Protein AF-A0ABD1UXC6-F1 (afdb_monomer_lite)

InterPro domains:
  IPR003105 SRA-YDG [PF02182] (114-171)
  IPR003105 SRA-YDG [PS51015] (110-172)
  IPR015947 PUA-like superfamily [SSF88697] (85-172)
  IPR036987 SRA-YDG superfamily [G3DSA:2.30.280.10] (83-172)
  IPR045134 UHRF1/2-like [PTHR14140] (72-171)

Foldseek 3Di:
DDDDDDDDDDDDDDDDDDDDDDDDDDDDDDDDDPVVVVVVVVVVVVVVCCVPPDPCVVVPPVVVPPPPPDPVSVVVVVVQVVLLVDLDDAQQFQDDLADADFFALVRHPPPSGGDDPPDDDPHLNVVCSSSQHVDSPAQFRDDPVRGTRGGHDDPPDPPWADPPVDIDDDHD

Radius of gyration: 33.13 Å; chains: 1; bounding box: 61×82×102 Å

pLDDT: mean 71.96, std 22.09, range [26.12, 96.88]

Organism: NCBI:txid205694

Sequence (172 aa):
MGNSSPAILPISNLQHTTDATTTTTQQSAIANSTVRSLFFQISGTIRSGLSNSRPWLELVDRSAFSKPESISDATHQIRQKLRANACSGKIFVTVPLDHFGPITAEHDPERNLGVLAGETWEDMMEYRQWGAHFTHVAGIAGQSEYGAQSVALSGGYEDNEDHGKWFRYTGR

Structure (mmCIF, N/CA/C/O backbone):
data_AF-A0ABD1UXC6-F1
#
_entry.id   AF-A0ABD1UXC6-F1
#
loop_
_atom_site.group_PDB
_atom_site.id
_atom_site.type_symbol
_atom_site.label_atom_id
_atom_site.label_alt_id
_atom_site.label_comp_id
_atom_site.label_asym_id
_atom_site.label_entity_id
_atom_site.label_seq_id
_atom_site.pdbx_PDB_ins_code
_atom_site.Cartn_x
_atom_site.Cartn_y
_atom_site.Cartn_z
_atom_site.occupancy
_atom_site.B_iso_or_equiv
_atom_site.auth_seq_id
_atom_site.auth_comp_id
_atom_site.auth_asym_id
_atom_site.auth_atom_id
_atom_site.pdbx_PDB_model_num
ATOM 1 N N . MET A 1 1 ? 31.140 42.740 70.695 1.00 40.97 1 MET A N 1
ATOM 2 C CA . MET A 1 1 ? 29.721 43.140 70.812 1.00 40.97 1 MET A CA 1
ATOM 3 C C . MET A 1 1 ? 29.657 44.596 70.376 1.00 40.97 1 MET A C 1
ATOM 5 O O . MET A 1 1 ? 30.352 45.377 70.995 1.00 40.97 1 MET A O 1
ATOM 9 N N . GLY A 1 2 ? 28.998 45.067 69.327 1.00 43.56 2 GLY A N 1
ATOM 10 C CA . GLY A 1 2 ? 28.201 44.525 68.231 1.00 43.56 2 GLY A CA 1
ATOM 11 C C . GLY A 1 2 ? 28.050 45.675 67.209 1.00 43.56 2 GLY A C 1
ATOM 12 O O . GLY A 1 2 ? 28.198 46.840 67.570 1.00 43.56 2 GLY A O 1
ATOM 13 N N . ASN A 1 3 ? 27.848 45.322 65.942 1.00 37.53 3 ASN A N 1
ATOM 14 C CA . ASN A 1 3 ? 27.878 46.155 64.733 1.00 37.53 3 ASN A CA 1
ATOM 15 C C . ASN A 1 3 ? 26.994 47.420 64.710 1.00 37.53 3 ASN A C 1
ATOM 17 O O . ASN A 1 3 ? 25.865 47.403 65.186 1.00 37.53 3 ASN A O 1
ATOM 21 N N . SER A 1 4 ? 27.413 48.413 63.915 1.00 41.59 4 SER A N 1
ATOM 22 C CA . SER A 1 4 ? 26.565 48.967 62.841 1.00 41.59 4 SER A CA 1
ATOM 23 C C . SER A 1 4 ? 27.436 49.567 61.723 1.00 41.59 4 SER A C 1
ATOM 25 O O . SER A 1 4 ? 28.388 50.298 61.978 1.00 41.59 4 SER A O 1
ATOM 27 N N . SER A 1 5 ? 27.160 49.218 60.467 1.00 57.12 5 SER A N 1
ATOM 28 C CA . SER A 1 5 ? 27.717 49.885 59.280 1.00 57.12 5 SER A CA 1
ATOM 29 C C . SER A 1 5 ? 26.600 50.044 58.240 1.00 57.12 5 SER A C 1
ATOM 31 O O . SER A 1 5 ? 25.772 49.136 58.131 1.00 57.12 5 SER A O 1
ATOM 33 N N . PRO A 1 6 ? 26.518 51.192 57.539 1.00 54.25 6 PRO A N 1
ATOM 34 C CA . PRO A 1 6 ? 25.371 51.553 56.706 1.00 54.25 6 PRO A CA 1
ATOM 35 C C . PRO A 1 6 ? 25.424 50.963 55.285 1.00 54.25 6 PRO A C 1
ATOM 37 O O . PRO A 1 6 ? 26.455 50.478 54.823 1.00 54.25 6 PRO A O 1
ATOM 40 N N . ALA A 1 7 ? 24.275 51.018 54.606 1.00 45.94 7 ALA A N 1
ATOM 41 C CA . ALA A 1 7 ? 24.021 50.459 53.280 1.00 45.94 7 ALA A CA 1
ATOM 42 C C . ALA A 1 7 ? 24.812 51.153 52.152 1.00 45.94 7 ALA A C 1
ATOM 44 O O . ALA A 1 7 ? 24.902 52.379 52.104 1.00 45.94 7 ALA A O 1
ATOM 45 N N . ILE A 1 8 ? 25.327 50.351 51.213 1.00 50.75 8 ILE A N 1
ATOM 46 C CA . ILE A 1 8 ? 26.047 50.778 50.005 1.00 50.75 8 ILE A CA 1
ATOM 47 C C . ILE A 1 8 ? 25.149 50.526 48.787 1.00 50.75 8 ILE A C 1
ATOM 49 O O . ILE A 1 8 ? 24.659 49.414 48.596 1.00 50.75 8 ILE A O 1
ATOM 53 N N . LEU A 1 9 ? 24.949 51.556 47.963 1.00 44.19 9 LEU A N 1
ATOM 54 C CA . LEU A 1 9 ? 24.319 51.454 46.643 1.00 44.19 9 LEU A CA 1
ATOM 55 C C . LEU A 1 9 ? 25.385 51.141 45.573 1.00 44.19 9 LEU A C 1
ATOM 57 O O . LEU A 1 9 ? 26.498 51.664 45.671 1.00 44.19 9 LEU A O 1
ATOM 61 N N . PRO A 1 10 ? 25.077 50.332 44.543 1.00 51.03 10 PRO A N 1
ATOM 62 C CA . PRO A 1 10 ? 26.033 50.014 43.488 1.00 51.03 10 PRO A CA 1
ATOM 63 C C . PRO A 1 10 ? 26.255 51.204 42.542 1.00 51.03 10 PRO A C 1
ATOM 65 O O . PRO A 1 10 ? 25.321 51.775 41.981 1.00 51.03 10 PRO A O 1
ATOM 68 N N . ILE A 1 11 ? 27.531 51.550 42.368 1.00 38.91 11 ILE A N 1
ATOM 69 C CA . ILE A 1 11 ? 28.054 52.569 41.456 1.00 38.91 11 ILE A CA 1
ATOM 70 C C . ILE A 1 11 ? 28.151 51.959 40.051 1.00 38.91 11 ILE A C 1
ATOM 72 O O . ILE A 1 11 ? 28.802 50.933 39.866 1.00 38.91 11 ILE A O 1
ATOM 76 N N . SER A 1 12 ? 27.533 52.605 39.060 1.00 41.25 12 SER A N 1
ATOM 77 C CA . SER A 1 12 ? 27.810 52.360 37.642 1.00 41.25 12 SER A CA 1
ATOM 78 C C . SER A 1 12 ? 29.001 53.215 37.231 1.00 41.25 12 SER A C 1
ATOM 80 O O . SER A 1 12 ? 28.947 54.435 37.370 1.00 41.25 12 SER A O 1
ATOM 82 N N . ASN A 1 13 ? 30.072 52.589 36.749 1.00 43.75 13 ASN A N 1
ATOM 83 C CA . ASN A 1 13 ? 31.084 53.279 35.963 1.00 43.75 13 ASN A CA 1
ATOM 84 C C . ASN A 1 13 ? 31.882 52.269 35.144 1.00 43.75 13 ASN A C 1
ATOM 86 O O . ASN A 1 13 ? 32.456 51.346 35.712 1.00 43.75 13 ASN A O 1
ATOM 90 N N . LEU A 1 14 ? 31.988 52.504 33.838 1.00 39.75 14 LEU A N 1
ATOM 91 C CA . LEU A 1 14 ? 33.222 52.249 33.101 1.00 39.75 14 LEU A CA 1
ATOM 92 C C . LEU A 1 14 ? 33.319 53.222 31.923 1.00 39.75 14 LEU A C 1
ATOM 94 O O . LEU A 1 14 ? 32.368 53.440 31.175 1.00 39.75 14 LEU A O 1
ATOM 98 N N . GLN A 1 15 ? 34.484 53.862 31.864 1.00 33.12 15 GLN A N 1
ATOM 99 C CA . GLN A 1 15 ? 34.844 55.023 31.064 1.00 33.12 15 GLN A CA 1
ATOM 100 C C . GLN A 1 15 ? 35.519 54.632 29.732 1.00 33.12 15 GLN A C 1
ATOM 102 O O . GLN A 1 15 ? 36.253 53.655 29.657 1.00 33.12 15 GLN A O 1
ATOM 107 N N . HIS A 1 16 ? 35.229 55.460 28.725 1.00 34.78 16 HIS A N 1
ATOM 108 C CA . HIS A 1 16 ? 36.003 55.989 27.581 1.00 34.78 16 HIS A CA 1
ATOM 109 C C . HIS A 1 16 ? 37.515 55.683 27.408 1.00 34.78 16 HIS A C 1
ATOM 111 O O . HIS A 1 16 ? 38.240 55.816 28.387 1.00 34.78 16 HIS A O 1
ATOM 117 N N . THR A 1 17 ? 37.972 55.508 26.143 1.00 29.44 17 THR A N 1
ATOM 118 C CA . THR A 1 17 ? 38.990 56.336 25.399 1.00 29.44 17 THR A CA 1
ATOM 119 C C . THR A 1 17 ? 39.278 55.791 23.963 1.00 29.44 17 THR A C 1
ATOM 121 O O . THR A 1 17 ? 39.523 54.600 23.821 1.00 29.44 17 THR A O 1
ATOM 124 N N . THR A 1 18 ? 38.922 56.515 22.873 1.00 31.84 18 THR A N 1
ATOM 125 C CA . THR A 1 18 ? 39.701 57.389 21.913 1.00 31.84 18 THR A CA 1
ATOM 126 C C . THR A 1 18 ? 40.515 56.627 20.828 1.00 31.84 18 THR A C 1
ATOM 128 O O . THR A 1 18 ? 41.204 55.678 21.163 1.00 31.84 18 THR A O 1
ATOM 131 N N . ASP A 1 19 ? 40.406 56.872 19.503 1.00 26.22 19 ASP A N 1
ATOM 132 C CA . ASP A 1 19 ? 40.807 58.088 18.752 1.00 26.22 19 ASP A CA 1
ATOM 133 C C . ASP A 1 19 ? 40.124 58.312 17.359 1.00 26.22 19 ASP A C 1
ATOM 135 O O . ASP A 1 19 ? 39.496 57.422 16.792 1.00 26.22 19 ASP A O 1
ATOM 139 N N . ALA A 1 20 ? 40.271 59.557 16.866 1.00 33.47 20 ALA A N 1
ATOM 140 C CA . ALA A 1 20 ? 39.626 60.356 15.790 1.00 33.47 20 ALA A CA 1
ATOM 141 C C . ALA A 1 20 ? 39.709 59.835 14.317 1.00 33.47 20 ALA A C 1
ATOM 143 O O . ALA A 1 20 ? 40.557 59.005 14.021 1.00 33.47 20 ALA A O 1
ATOM 144 N N . THR A 1 21 ? 38.853 60.234 13.342 1.00 28.22 21 THR A N 1
ATOM 145 C CA . THR A 1 21 ? 38.787 61.558 12.648 1.00 28.22 21 THR A CA 1
ATOM 146 C C . THR A 1 21 ? 37.426 61.842 11.939 1.00 28.22 21 THR A C 1
ATOM 148 O O . THR A 1 21 ? 36.843 60.972 11.300 1.00 28.22 21 THR A O 1
ATOM 151 N N . THR A 1 22 ? 36.980 63.104 12.068 1.00 29.36 22 THR A N 1
ATOM 152 C CA . THR A 1 22 ? 35.976 63.983 11.389 1.00 29.36 22 THR A CA 1
ATOM 153 C C . THR A 1 22 ? 35.629 63.704 9.895 1.00 29.36 22 THR A C 1
ATOM 155 O O . THR A 1 22 ? 36.468 63.185 9.178 1.00 29.36 22 THR A O 1
ATOM 158 N N . THR A 1 23 ? 34.475 64.041 9.266 1.00 27.05 23 THR A N 1
ATOM 159 C CA . THR A 1 23 ? 33.498 65.161 9.399 1.00 27.05 23 THR A CA 1
ATOM 160 C C . THR A 1 23 ? 32.231 64.931 8.508 1.00 27.05 23 THR A C 1
ATOM 162 O O . THR A 1 23 ? 32.365 64.388 7.418 1.00 27.05 23 THR A O 1
ATOM 165 N N . THR A 1 24 ? 31.055 65.424 8.957 1.00 26.12 24 THR A N 1
ATOM 166 C CA . THR A 1 24 ? 29.891 66.044 8.229 1.00 26.12 24 THR A CA 1
ATOM 167 C C . THR A 1 24 ? 29.252 65.330 7.005 1.00 26.12 24 THR A C 1
ATOM 169 O O . THR A 1 24 ? 29.875 65.187 5.965 1.00 26.12 24 THR A O 1
ATOM 172 N N . THR A 1 25 ? 27.954 64.978 6.969 1.00 28.19 25 THR A N 1
ATOM 173 C CA . THR A 1 25 ? 26.816 65.914 6.787 1.00 28.19 25 THR A CA 1
ATOM 174 C C . THR A 1 25 ? 25.434 65.235 6.920 1.00 28.19 25 THR A C 1
ATOM 176 O O . THR A 1 25 ? 25.197 64.136 6.436 1.00 28.19 25 THR A O 1
ATOM 179 N N . GLN A 1 26 ? 24.540 65.963 7.594 1.00 29.89 26 GLN A N 1
ATOM 180 C CA . GLN A 1 26 ? 23.070 66.027 7.539 1.00 29.89 26 GLN A CA 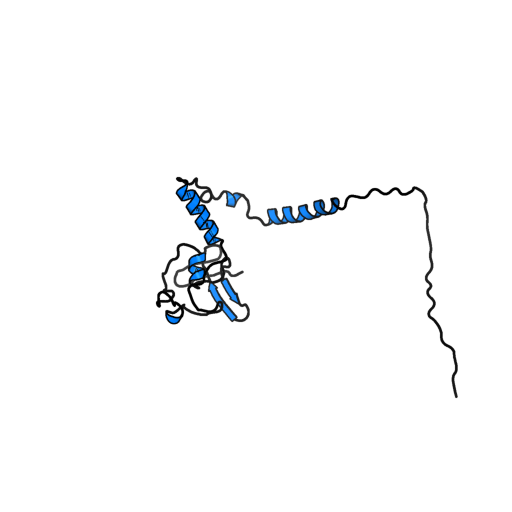1
ATOM 181 C C . GLN A 1 26 ? 22.270 65.060 6.634 1.00 29.89 26 GLN A C 1
ATOM 183 O O . GLN A 1 26 ? 22.209 65.187 5.417 1.00 29.89 26 GLN A O 1
ATOM 188 N N . GLN A 1 27 ? 21.520 64.189 7.310 1.00 37.22 27 GLN A N 1
ATOM 189 C CA . GLN A 1 27 ? 20.063 64.005 7.233 1.00 37.22 27 GLN A CA 1
ATOM 190 C C . GLN A 1 27 ? 19.292 64.607 6.037 1.00 37.22 27 GLN A C 1
ATOM 192 O O . GLN A 1 27 ? 19.102 65.816 5.944 1.00 37.22 27 GLN A O 1
ATOM 197 N N . SER A 1 28 ? 18.648 63.741 5.249 1.00 30.33 28 SER A N 1
ATOM 198 C CA . SER A 1 28 ? 17.257 63.949 4.818 1.00 30.33 28 SER A CA 1
ATOM 199 C C . SER A 1 28 ? 16.597 62.612 4.467 1.00 30.33 28 SER A C 1
ATOM 201 O O . SER A 1 28 ? 17.173 61.741 3.821 1.00 30.33 28 SER A O 1
ATOM 203 N N . ALA A 1 29 ? 15.397 62.422 5.004 1.00 49.38 29 ALA A N 1
ATOM 204 C CA . ALA A 1 29 ? 14.610 61.210 4.890 1.00 49.38 29 ALA A CA 1
ATOM 205 C C . ALA A 1 29 ? 14.067 61.029 3.469 1.00 49.38 29 ALA A C 1
ATOM 207 O O . ALA A 1 29 ? 13.400 61.923 2.961 1.00 49.38 29 ALA A O 1
ATOM 208 N N . ILE A 1 30 ? 14.240 59.836 2.897 1.00 39.62 30 ILE A N 1
ATOM 209 C CA . ILE A 1 30 ? 13.272 59.258 1.962 1.00 39.62 30 ILE A CA 1
ATOM 210 C C . ILE A 1 30 ? 13.161 57.775 2.315 1.00 39.62 30 ILE A C 1
ATOM 212 O O . ILE A 1 30 ? 14.146 57.038 2.325 1.00 39.62 30 ILE A O 1
ATOM 216 N N . ALA A 1 31 ? 11.950 57.359 2.673 1.00 51.97 31 ALA A N 1
ATOM 217 C CA . ALA A 1 31 ? 11.594 55.962 2.830 1.00 51.97 31 ALA A CA 1
ATOM 218 C C . ALA A 1 31 ? 11.903 55.164 1.548 1.00 51.97 31 ALA A C 1
ATOM 220 O O . ALA A 1 31 ? 11.928 55.716 0.452 1.00 51.97 31 ALA A O 1
ATOM 221 N N . ASN A 1 32 ? 12.011 53.843 1.712 1.00 53.00 32 ASN A N 1
ATOM 222 C CA . ASN A 1 32 ? 11.996 52.791 0.684 1.00 53.00 32 ASN A CA 1
ATOM 223 C C . ASN A 1 32 ? 13.370 52.228 0.285 1.00 53.00 32 ASN A C 1
ATOM 225 O O . ASN A 1 32 ? 13.998 52.667 -0.671 1.00 53.00 32 ASN A O 1
ATOM 229 N N . SER A 1 33 ? 13.745 51.099 0.897 1.00 48.91 33 SER A N 1
ATOM 230 C CA . SER A 1 33 ? 13.912 49.870 0.099 1.00 48.91 33 SER A CA 1
ATOM 231 C C . SER A 1 33 ? 13.915 48.590 0.951 1.00 48.91 33 SER A C 1
ATOM 233 O O . SER A 1 33 ? 14.813 47.759 0.867 1.00 48.91 33 SER A O 1
ATOM 235 N N . THR A 1 34 ? 12.816 48.337 1.669 1.00 50.38 34 THR A N 1
ATOM 236 C CA . THR A 1 34 ? 12.468 46.992 2.188 1.00 50.38 34 THR A CA 1
ATOM 237 C C . THR A 1 34 ? 12.332 45.942 1.065 1.00 50.38 34 THR A C 1
ATOM 239 O O . THR A 1 34 ? 12.241 44.749 1.315 1.00 50.38 34 THR A O 1
ATOM 242 N N . VAL A 1 35 ? 12.375 46.363 -0.202 1.00 50.56 35 VAL A N 1
ATOM 243 C CA . VAL A 1 35 ? 12.320 45.490 -1.383 1.00 50.56 35 VAL A CA 1
ATOM 244 C C . VAL A 1 35 ? 13.681 44.841 -1.707 1.00 50.56 35 VAL A C 1
ATOM 246 O O . VAL A 1 35 ? 13.728 43.846 -2.425 1.00 50.56 35 VAL A O 1
ATOM 249 N N . ARG A 1 36 ? 14.811 45.334 -1.170 1.00 50.88 36 ARG A N 1
ATOM 250 C CA . ARG A 1 36 ? 16.139 44.777 -1.505 1.00 50.88 36 ARG A CA 1
ATOM 251 C C . ARG A 1 36 ? 16.536 43.516 -0.726 1.00 50.88 36 ARG A C 1
ATOM 253 O O . ARG A 1 36 ? 17.425 42.815 -1.201 1.00 50.88 36 ARG A O 1
ATOM 260 N N . SER A 1 37 ? 15.880 43.161 0.385 1.00 51.03 37 SER A N 1
ATOM 261 C CA . SER A 1 37 ? 16.185 41.888 1.071 1.00 51.03 37 SER A CA 1
ATOM 262 C C . SER A 1 37 ? 15.493 40.672 0.439 1.00 51.03 37 SER A C 1
ATOM 264 O O . SER A 1 37 ? 15.967 39.551 0.597 1.00 51.03 37 SER A O 1
ATOM 266 N N . LEU A 1 38 ? 14.436 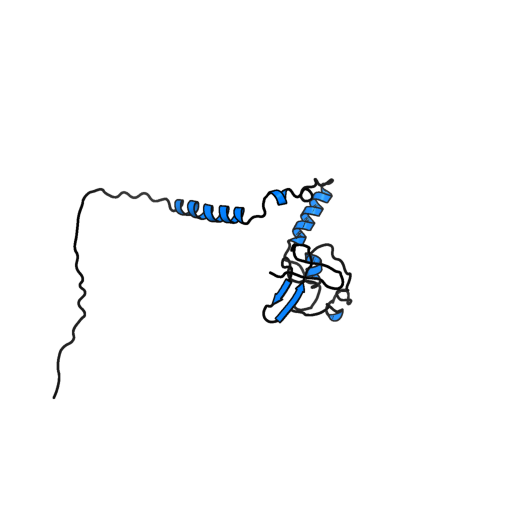40.878 -0.357 1.00 54.12 38 LEU A N 1
ATOM 267 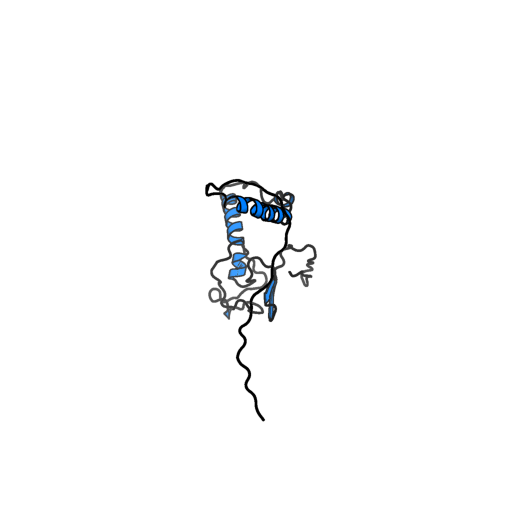C CA . LEU A 1 38 ? 13.718 39.792 -1.030 1.00 54.12 38 LEU A CA 1
ATOM 268 C C . LEU A 1 38 ? 14.543 39.166 -2.174 1.00 54.12 38 LEU A C 1
ATOM 270 O O . LEU A 1 38 ? 14.515 37.954 -2.374 1.00 54.12 38 LEU A O 1
ATOM 274 N N . PHE A 1 39 ? 15.344 39.960 -2.893 1.00 51.97 39 PHE A N 1
ATOM 275 C CA . PHE A 1 39 ? 16.088 39.479 -4.068 1.00 51.97 39 PHE A CA 1
ATOM 276 C C . PHE A 1 39 ? 17.315 38.614 -3.741 1.00 51.97 39 PHE A C 1
ATOM 278 O O . PHE A 1 39 ? 17.690 37.759 -4.546 1.00 51.97 39 PHE A O 1
ATOM 285 N N . PHE A 1 40 ? 17.917 38.769 -2.559 1.00 48.34 40 PHE A N 1
ATOM 286 C CA . PHE A 1 40 ? 19.067 37.943 -2.172 1.00 48.34 40 PHE A CA 1
ATOM 287 C C . PHE A 1 40 ? 18.672 36.598 -1.555 1.00 48.34 40 PHE A C 1
ATOM 289 O O . PHE A 1 40 ? 19.459 35.656 -1.611 1.00 48.34 40 PHE A O 1
ATOM 296 N N . GLN A 1 41 ? 17.439 36.457 -1.061 1.00 52.44 41 GLN A N 1
ATOM 297 C CA . GLN A 1 41 ? 16.972 35.208 -0.451 1.00 52.44 41 GLN A CA 1
ATOM 298 C C . GLN A 1 41 ? 16.321 34.247 -1.459 1.00 52.44 41 GLN A C 1
ATOM 300 O O . GLN A 1 41 ? 16.349 33.035 -1.270 1.00 52.44 41 GLN A O 1
ATOM 305 N N . ILE A 1 42 ? 15.817 34.761 -2.585 1.00 54.03 42 ILE A N 1
ATOM 306 C CA . ILE A 1 42 ? 15.232 33.938 -3.657 1.00 54.03 42 ILE A CA 1
ATOM 307 C C . ILE A 1 42 ? 16.313 33.158 -4.437 1.00 54.03 42 ILE A C 1
ATOM 309 O O . ILE A 1 42 ? 16.076 32.035 -4.885 1.00 54.03 42 ILE A O 1
ATOM 313 N N . SER A 1 43 ? 17.529 33.702 -4.553 1.00 53.88 43 SER A N 1
ATOM 314 C CA . SER A 1 43 ? 18.605 33.089 -5.351 1.00 53.88 43 SER A CA 1
ATOM 315 C C . SER A 1 43 ? 19.122 31.762 -4.774 1.00 53.88 43 SER A C 1
ATOM 317 O O . SER A 1 43 ? 19.497 30.866 -5.533 1.00 53.88 43 SER A O 1
ATOM 319 N N . GLY A 1 44 ? 19.115 31.609 -3.444 1.00 53.59 44 GLY A N 1
ATOM 320 C CA . GLY A 1 44 ? 19.536 30.371 -2.779 1.00 53.59 44 GLY A CA 1
ATOM 321 C C . GLY A 1 44 ? 18.538 29.228 -2.977 1.00 53.59 44 GLY A C 1
ATOM 322 O O . GLY A 1 44 ? 18.931 28.104 -3.291 1.00 53.59 44 GLY A O 1
ATOM 323 N N . THR A 1 45 ? 17.242 29.530 -2.884 1.00 56.69 45 THR A N 1
ATOM 324 C CA . THR A 1 45 ? 16.161 28.543 -3.026 1.00 56.69 45 THR A CA 1
ATOM 325 C C . THR A 1 45 ? 16.024 28.047 -4.463 1.00 56.69 45 THR A C 1
ATOM 327 O O . THR A 1 45 ? 15.864 26.849 -4.679 1.00 56.69 45 THR A O 1
ATOM 330 N N . ILE A 1 46 ? 16.170 28.931 -5.459 1.00 54.62 46 ILE A N 1
ATOM 331 C CA . ILE A 1 46 ? 16.113 28.535 -6.876 1.00 54.62 46 ILE A CA 1
ATOM 332 C C . ILE A 1 46 ? 17.309 27.645 -7.244 1.00 54.62 46 ILE A C 1
ATOM 334 O O . ILE A 1 46 ? 17.139 26.631 -7.918 1.00 54.62 46 ILE A O 1
ATOM 338 N N . ARG A 1 47 ? 18.518 27.976 -6.769 1.00 56.34 47 ARG A N 1
ATOM 339 C CA . ARG A 1 47 ? 19.728 27.195 -7.070 1.00 56.34 47 ARG A CA 1
ATOM 340 C C . ARG A 1 47 ? 19.729 25.827 -6.384 1.00 56.34 47 ARG A C 1
ATOM 342 O O . ARG A 1 47 ? 20.113 24.851 -7.017 1.00 56.34 47 ARG A O 1
ATOM 349 N N . SER A 1 48 ? 19.261 25.745 -5.137 1.00 57.72 48 SER A N 1
ATOM 350 C CA . SER A 1 48 ? 19.104 24.472 -4.417 1.00 57.72 48 SER A CA 1
ATOM 351 C C . SER A 1 48 ? 17.978 23.615 -5.013 1.00 57.72 48 SER A C 1
ATOM 353 O O . SER A 1 48 ? 18.140 22.408 -5.182 1.00 57.72 48 SER A O 1
ATOM 355 N N . GLY A 1 49 ? 16.873 24.245 -5.433 1.00 58.47 49 GLY A N 1
ATOM 356 C CA . GLY A 1 49 ? 15.760 23.574 -6.106 1.00 58.47 49 GLY A CA 1
ATOM 357 C C . GLY A 1 49 ? 16.151 22.983 -7.461 1.00 58.47 49 GLY A C 1
ATOM 358 O O . GLY A 1 49 ? 15.825 21.835 -7.734 1.00 58.47 49 GLY A O 1
ATOM 359 N N . LEU A 1 50 ? 16.908 23.716 -8.284 1.00 57.25 50 LEU A N 1
ATOM 360 C CA . LEU A 1 50 ? 17.420 23.220 -9.570 1.00 57.25 50 LEU A CA 1
ATOM 361 C C . LEU A 1 50 ? 18.551 22.193 -9.413 1.00 57.25 50 LEU A C 1
ATOM 363 O O . LEU A 1 50 ? 18.660 21.298 -10.241 1.00 57.25 50 LEU A O 1
ATOM 367 N N . SER A 1 51 ? 19.367 22.302 -8.358 1.00 58.12 51 SER A N 1
ATOM 368 C CA . SER A 1 51 ? 20.433 21.342 -8.039 1.00 58.12 51 SER A CA 1
ATOM 369 C C . SER A 1 51 ? 19.902 19.988 -7.561 1.00 58.12 51 SER A C 1
ATOM 371 O O . SER A 1 51 ? 20.552 18.980 -7.812 1.00 58.12 51 SER A O 1
ATOM 373 N N . ASN A 1 52 ? 18.766 19.965 -6.853 1.00 56.44 52 ASN A N 1
ATOM 374 C CA . ASN A 1 52 ? 18.125 18.739 -6.355 1.00 56.44 52 ASN A CA 1
ATOM 375 C C . ASN A 1 52 ? 16.951 18.270 -7.233 1.00 56.44 52 ASN A C 1
ATOM 377 O O . ASN A 1 52 ? 16.340 17.241 -6.947 1.00 56.44 52 ASN A O 1
ATOM 381 N N . SER A 1 53 ? 16.617 19.008 -8.294 1.00 59.94 53 SER A N 1
ATOM 382 C CA . SER A 1 53 ? 15.662 18.543 -9.299 1.00 59.94 53 SER A CA 1
ATOM 383 C C . SER A 1 53 ? 16.330 17.506 -10.189 1.00 59.94 53 SER A C 1
ATOM 385 O O . SER A 1 53 ? 17.468 17.694 -10.623 1.00 59.94 53 SER A O 1
ATOM 387 N N . ARG A 1 54 ? 15.597 16.425 -10.479 1.00 61.16 54 ARG A N 1
ATOM 388 C CA . ARG A 1 54 ? 16.007 15.390 -11.433 1.00 61.16 54 ARG A CA 1
ATOM 389 C C . ARG A 1 54 ? 16.543 16.051 -12.710 1.00 61.16 54 ARG A C 1
ATOM 391 O O . ARG A 1 54 ? 15.901 16.987 -13.202 1.00 61.16 54 ARG A O 1
ATOM 398 N N . PRO A 1 55 ? 17.716 15.628 -13.220 1.00 66.69 55 PRO A N 1
ATOM 399 C CA . PRO A 1 55 ? 18.323 16.248 -14.386 1.00 66.69 55 PRO A CA 1
ATOM 400 C C . PRO A 1 55 ? 17.297 16.261 -15.514 1.00 66.69 55 PRO A C 1
ATOM 402 O O . PRO A 1 55 ? 16.702 15.236 -15.831 1.00 66.69 55 PRO A O 1
ATOM 405 N N . TRP A 1 56 ? 17.089 17.433 -16.113 1.00 59.97 56 TRP A N 1
ATOM 406 C CA . TRP A 1 56 ? 16.092 17.676 -17.160 1.00 59.97 56 TRP A CA 1
ATOM 407 C C . TRP A 1 56 ? 16.171 16.699 -18.347 1.00 59.97 56 TRP A C 1
ATOM 409 O O . TRP A 1 56 ? 15.233 16.630 -19.131 1.00 59.97 56 TRP A O 1
ATOM 419 N N . LEU A 1 57 ? 17.247 15.914 -18.468 1.00 52.72 57 LEU A N 1
ATOM 420 C CA . LEU A 1 57 ? 17.334 14.802 -19.410 1.00 52.72 57 LEU A CA 1
ATOM 421 C C . LEU A 1 57 ? 16.336 13.657 -19.131 1.00 52.72 57 LEU A C 1
ATOM 423 O O . LEU A 1 57 ? 15.883 13.056 -20.097 1.00 52.72 57 LEU A O 1
ATOM 427 N N . GLU A 1 58 ? 15.944 13.380 -17.879 1.00 51.22 58 GLU A N 1
ATOM 428 C CA . GLU A 1 58 ? 14.875 12.403 -17.564 1.00 51.22 58 GLU A CA 1
ATOM 429 C C . GLU A 1 58 ? 13.474 12.943 -17.889 1.00 51.22 58 GLU A C 1
ATOM 431 O O . GLU A 1 58 ? 12.563 12.181 -18.189 1.00 51.22 58 GLU A O 1
ATOM 436 N N . LEU A 1 59 ? 13.287 14.267 -17.902 1.00 51.88 59 LEU A N 1
ATOM 437 C CA . LEU A 1 59 ? 12.039 14.892 -18.366 1.00 51.88 59 LEU A CA 1
ATOM 438 C C . LEU A 1 59 ? 11.844 14.769 -19.886 1.00 51.88 59 LEU A C 1
ATOM 440 O O . LEU A 1 59 ? 10.752 15.030 -20.384 1.00 51.88 59 LEU A O 1
ATOM 444 N N . VAL A 1 60 ? 12.885 14.366 -20.619 1.00 55.69 60 VAL A N 1
ATOM 445 C CA . VAL A 1 60 ? 12.811 14.000 -22.039 1.00 55.69 60 VAL A CA 1
ATOM 446 C C . VAL A 1 60 ? 12.682 12.481 -22.201 1.00 55.69 60 VAL A C 1
ATOM 448 O O . VAL A 1 60 ? 12.821 11.990 -23.319 1.00 55.69 60 VAL A O 1
ATOM 451 N N . ASP A 1 61 ? 12.387 11.720 -21.135 1.00 46.16 61 ASP A N 1
ATOM 452 C CA . ASP A 1 61 ? 11.898 10.351 -21.295 1.00 46.16 61 ASP A CA 1
ATOM 453 C C . ASP A 1 61 ? 10.651 10.386 -22.195 1.00 46.16 61 ASP A C 1
ATOM 455 O O . ASP A 1 61 ? 9.596 10.952 -21.887 1.00 46.16 61 ASP A O 1
ATOM 459 N N . ARG A 1 62 ? 10.847 9.879 -23.412 1.00 51.97 62 ARG A N 1
ATOM 460 C CA . ARG A 1 62 ? 10.059 10.209 -24.604 1.00 51.97 62 ARG A CA 1
ATOM 461 C C . ARG A 1 62 ? 8.663 9.592 -24.589 1.00 51.97 62 ARG A C 1
ATOM 463 O O . ARG A 1 62 ? 7.846 9.926 -25.444 1.00 51.97 62 ARG A O 1
ATOM 470 N N . SER A 1 63 ? 8.382 8.727 -23.619 1.00 54.47 63 SER A N 1
ATOM 471 C CA . SER A 1 63 ? 7.064 8.134 -23.390 1.00 54.47 63 SER A CA 1
ATOM 472 C C . SER A 1 63 ? 6.099 9.092 -22.673 1.00 54.47 63 SER A C 1
ATOM 474 O O . SER A 1 63 ? 4.893 9.018 -22.886 1.00 54.47 63 SER A O 1
ATOM 476 N N . ALA A 1 64 ? 6.600 10.051 -21.882 1.00 49.41 64 ALA A N 1
ATOM 477 C CA . ALA A 1 64 ? 5.760 10.963 -21.095 1.00 49.41 64 ALA A CA 1
ATOM 478 C C . ALA A 1 64 ? 5.124 12.100 -21.922 1.00 49.41 64 ALA A C 1
ATOM 480 O O . ALA A 1 64 ? 4.167 12.734 -21.465 1.00 49.41 64 ALA A O 1
ATOM 481 N N . PHE A 1 65 ? 5.649 12.324 -23.133 1.00 49.56 65 PHE A N 1
ATOM 482 C CA . PHE A 1 65 ? 5.214 13.318 -24.120 1.00 49.56 65 PHE A CA 1
ATOM 483 C C . PHE A 1 65 ? 4.842 12.686 -25.470 1.00 49.56 65 PHE A C 1
ATOM 485 O O . PHE A 1 65 ? 4.850 13.373 -26.495 1.00 49.56 65 PHE A O 1
ATOM 492 N N . SER A 1 66 ? 4.521 11.388 -25.514 1.00 61.22 66 SER A N 1
ATOM 493 C CA . SER A 1 66 ? 3.913 10.819 -26.717 1.00 61.22 66 SER A CA 1
ATOM 494 C C . SER A 1 66 ? 2.635 11.603 -27.020 1.00 61.22 66 SER A C 1
ATOM 496 O O . SER A 1 66 ? 1.757 11.721 -26.161 1.00 61.22 66 SER A O 1
ATOM 498 N N . LYS A 1 67 ? 2.565 12.203 -28.211 1.00 62.62 67 LYS A N 1
ATOM 499 C CA . LYS A 1 67 ? 1.436 13.037 -28.619 1.00 62.62 67 LYS A CA 1
ATOM 500 C C . LYS A 1 67 ? 0.164 12.185 -28.534 1.00 62.62 67 LYS A C 1
ATOM 502 O O . LYS A 1 67 ? 0.146 11.111 -29.124 1.00 62.62 67 LYS A O 1
ATOM 507 N N . PRO A 1 68 ? -0.870 12.612 -27.794 1.00 66.00 68 PRO A N 1
ATOM 508 C CA . PRO A 1 68 ? -2.102 11.846 -27.740 1.00 66.00 68 PRO A CA 1
ATOM 509 C C . PRO A 1 68 ? -2.708 11.804 -29.145 1.00 66.00 68 PRO A C 1
ATOM 511 O O . PRO A 1 68 ? -2.832 12.841 -29.802 1.00 66.00 68 PRO A O 1
ATOM 514 N N . GLU A 1 69 ? -3.076 10.610 -29.600 1.00 75.75 69 GLU A N 1
ATOM 515 C CA . GLU A 1 69 ? -3.676 10.388 -30.923 1.00 75.75 69 GLU A CA 1
ATOM 516 C C . GLU A 1 69 ? -5.105 10.972 -30.997 1.00 75.75 69 GLU A C 1
ATOM 518 O O . GLU A 1 69 ? -5.656 11.187 -32.076 1.00 75.75 69 GLU A O 1
ATOM 523 N N . SER A 1 70 ? -5.702 11.293 -29.839 1.00 85.31 70 SER A N 1
ATOM 524 C CA . SER A 1 70 ? -7.031 11.892 -29.698 1.00 85.31 70 SER A CA 1
ATOM 525 C C . SER A 1 70 ? -7.124 12.837 -28.494 1.00 85.31 70 SER A C 1
ATOM 527 O O . SER A 1 70 ? -6.448 12.664 -27.479 1.00 85.31 70 SER A O 1
ATOM 529 N N . ILE A 1 71 ? -8.036 13.816 -28.562 1.00 83.69 71 ILE A N 1
ATOM 530 C CA . ILE A 1 71 ? -8.395 14.675 -27.417 1.00 83.69 71 ILE A CA 1
ATOM 531 C C . ILE A 1 71 ? -8.893 13.818 -26.244 1.00 83.69 71 ILE A C 1
ATOM 533 O O . ILE A 1 71 ? -8.585 14.118 -25.092 1.00 83.69 71 ILE A O 1
ATOM 537 N N . SER A 1 72 ? -9.609 12.725 -26.532 1.00 83.50 72 SER A N 1
ATOM 538 C CA . SER A 1 72 ? -10.068 11.782 -25.509 1.00 83.50 72 SER A CA 1
ATOM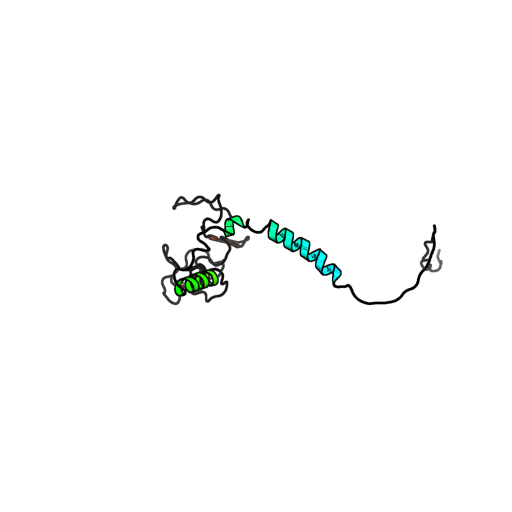 539 C C . SER A 1 72 ? -8.887 11.198 -24.733 1.00 83.50 72 SER A C 1
ATOM 541 O O . SER A 1 72 ? -8.847 11.309 -23.509 1.00 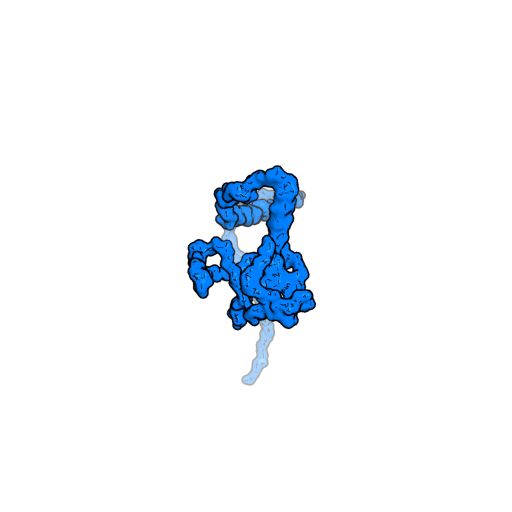83.50 72 SER A O 1
ATOM 543 N N . ASP A 1 73 ? -7.873 10.691 -25.434 1.00 80.44 73 ASP A N 1
ATOM 544 C CA . ASP A 1 73 ? -6.679 10.107 -24.814 1.00 80.44 73 ASP A CA 1
ATOM 545 C C . ASP A 1 73 ? -5.885 11.141 -24.020 1.00 80.44 73 ASP A C 1
ATOM 547 O O . ASP A 1 73 ? -5.438 10.860 -22.909 1.00 80.44 73 ASP A O 1
ATOM 551 N N . ALA A 1 74 ? -5.779 12.370 -24.534 1.00 79.38 74 ALA A N 1
ATOM 552 C CA . ALA A 1 74 ? -5.159 13.475 -23.809 1.00 79.38 74 ALA A CA 1
ATOM 553 C C . ALA A 1 74 ? -5.863 13.721 -22.464 1.00 79.38 74 ALA A C 1
ATOM 555 O O . ALA A 1 74 ? -5.221 13.802 -21.414 1.00 79.38 74 ALA A O 1
ATOM 556 N N . THR A 1 75 ? -7.199 13.804 -22.479 1.00 83.38 75 THR A N 1
ATOM 557 C CA . THR A 1 75 ? -7.988 14.005 -21.255 1.00 83.38 75 THR A CA 1
ATOM 558 C C . THR A 1 75 ? -7.921 12.805 -20.315 1.00 83.38 75 THR A C 1
ATOM 560 O O . THR A 1 75 ? -7.887 12.996 -19.098 1.00 83.38 75 THR A O 1
ATOM 563 N N . HIS A 1 76 ? -7.846 11.587 -20.858 1.00 80.06 76 HIS A N 1
ATOM 564 C CA . HIS A 1 76 ? -7.697 10.357 -20.090 1.00 80.06 76 HIS A CA 1
ATOM 565 C C . HIS A 1 76 ? -6.355 10.325 -19.352 1.00 80.06 76 HIS A C 1
ATOM 567 O O . HIS A 1 76 ? -6.333 10.166 -18.134 1.00 80.06 76 HIS A O 1
ATOM 573 N N . GLN A 1 77 ? -5.246 10.580 -20.053 1.00 79.31 77 GLN A N 1
ATOM 574 C CA . GLN A 1 77 ? -3.907 10.619 -19.459 1.00 79.31 77 GLN A CA 1
ATOM 575 C C . GLN A 1 77 ? -3.789 11.694 -18.372 1.00 79.31 77 GLN A C 1
ATOM 577 O O . GLN A 1 77 ? -3.238 11.433 -17.303 1.00 79.31 77 GLN A O 1
ATOM 582 N N . ILE A 1 78 ? -4.331 12.895 -18.609 1.00 80.69 78 ILE A N 1
ATOM 583 C CA . ILE A 1 78 ? -4.343 13.969 -17.603 1.00 80.69 78 ILE A CA 1
ATOM 584 C C . ILE A 1 78 ? -5.157 13.540 -16.380 1.00 80.69 78 ILE A C 1
ATOM 586 O O . ILE A 1 78 ? -4.689 13.677 -15.252 1.00 80.69 78 ILE A O 1
ATOM 590 N N . ARG A 1 79 ? -6.359 12.987 -16.584 1.00 78.50 79 ARG A N 1
ATOM 591 C CA . ARG A 1 79 ? -7.218 12.519 -15.490 1.00 78.50 79 ARG A CA 1
ATOM 592 C C . ARG A 1 79 ? -6.544 11.417 -14.679 1.00 78.50 79 ARG A C 1
ATOM 594 O O . ARG A 1 79 ? -6.602 11.473 -13.455 1.00 78.50 79 ARG A O 1
ATOM 601 N N . GLN A 1 80 ? -5.901 10.456 -15.335 1.00 74.56 80 GLN A N 1
ATOM 602 C CA . GLN A 1 80 ? -5.216 9.359 -14.661 1.00 74.56 80 GLN A CA 1
ATOM 603 C C . GLN A 1 80 ? -4.032 9.866 -13.834 1.00 74.56 80 GLN A C 1
ATOM 605 O O . GLN A 1 80 ? -3.938 9.539 -12.659 1.00 74.56 80 GLN A O 1
ATOM 610 N N . LYS A 1 81 ? -3.207 10.772 -14.379 1.00 70.69 81 LYS A N 1
ATOM 611 C CA . LYS A 1 81 ? -2.114 11.413 -13.624 1.00 70.69 81 LYS A CA 1
ATOM 612 C C . LYS A 1 81 ? -2.619 12.219 -12.421 1.00 70.69 81 LYS A C 1
ATOM 614 O O . LYS A 1 81 ? -1.994 12.205 -11.366 1.00 70.69 81 LYS A O 1
ATOM 619 N N . LEU A 1 82 ? -3.742 12.925 -12.569 1.00 70.56 82 LEU A N 1
ATOM 620 C CA . LEU A 1 82 ? -4.338 13.697 -11.476 1.00 70.56 82 LEU A CA 1
ATOM 621 C C . LEU A 1 82 ? -4.909 12.801 -10.374 1.00 70.56 82 LEU A C 1
ATOM 623 O O . LEU A 1 82 ? -4.755 13.138 -9.206 1.00 70.56 82 LEU A O 1
ATOM 627 N N . ARG A 1 83 ? -5.547 11.678 -10.725 1.00 66.19 83 ARG A N 1
ATOM 628 C CA . ARG A 1 83 ? -6.066 10.711 -9.744 1.00 66.19 83 ARG A CA 1
ATOM 629 C C . ARG A 1 83 ? -4.936 9.962 -9.034 1.00 66.19 83 ARG A C 1
ATOM 631 O O . ARG A 1 83 ? -4.949 9.912 -7.808 1.00 66.19 83 ARG A O 1
ATOM 638 N N . ALA A 1 84 ? -3.892 9.579 -9.770 1.00 63.91 84 ALA A N 1
ATOM 639 C CA . ALA A 1 84 ? -2.675 9.000 -9.207 1.00 63.91 84 ALA A CA 1
ATOM 640 C C . ALA A 1 84 ? -1.966 9.939 -8.221 1.00 63.91 84 ALA A C 1
ATOM 642 O O . ALA A 1 84 ? -1.262 9.465 -7.339 1.00 63.91 84 ALA A O 1
ATOM 643 N N . ASN A 1 85 ? -2.168 11.259 -8.329 1.00 61.88 85 ASN A N 1
ATOM 644 C CA . ASN A 1 85 ? -1.653 12.269 -7.399 1.00 61.88 85 ASN A CA 1
ATOM 645 C C . ASN A 1 85 ? -2.737 12.867 -6.471 1.00 61.88 85 ASN A C 1
ATOM 647 O O . ASN A 1 85 ? -2.482 13.834 -5.755 1.00 61.88 85 ASN A O 1
ATOM 651 N N . ALA A 1 86 ? -3.946 12.304 -6.428 1.00 65.75 86 ALA A N 1
ATOM 652 C CA . ALA A 1 86 ? -4.992 12.758 -5.519 1.00 65.75 86 ALA A CA 1
ATOM 653 C C . ALA A 1 86 ? -4.860 12.077 -4.148 1.00 65.75 86 ALA A C 1
ATOM 655 O O . ALA A 1 86 ? -5.050 10.875 -4.024 1.00 65.75 86 ALA A O 1
ATOM 656 N N . CYS A 1 87 ? -4.620 12.856 -3.090 1.00 58.62 87 CYS A N 1
ATOM 657 C CA . CYS A 1 87 ? -4.494 12.323 -1.726 1.00 58.62 87 CYS A CA 1
ATOM 658 C C . CYS A 1 87 ? -5.842 12.086 -1.008 1.00 58.62 87 CYS A C 1
ATOM 660 O O . CYS A 1 87 ? -5.854 11.674 0.152 1.00 58.62 87 CYS A O 1
ATOM 662 N N . SER A 1 88 ? -6.981 12.410 -1.634 1.00 62.78 88 SER A N 1
ATOM 663 C CA . SER A 1 88 ? -8.295 12.483 -0.971 1.00 62.78 88 SER A CA 1
ATOM 664 C C . SER A 1 88 ? -9.369 11.674 -1.699 1.00 62.78 88 SER A C 1
ATOM 666 O O . SER A 1 88 ? -9.592 11.855 -2.895 1.00 62.78 88 SER A O 1
ATOM 668 N N . GLY A 1 89 ? -10.021 10.759 -0.978 1.00 77.19 89 GLY A N 1
ATOM 669 C CA . GLY A 1 89 ? -11.110 9.914 -1.470 1.00 77.19 89 GLY A CA 1
ATOM 670 C C . GLY A 1 89 ? -11.656 9.003 -0.371 1.00 77.19 89 GLY A C 1
ATOM 671 O O . GLY A 1 89 ? -10.995 8.794 0.649 1.00 77.19 89 GLY A O 1
ATOM 672 N N . LYS A 1 90 ? -12.882 8.506 -0.565 1.00 88.12 90 LYS A N 1
ATOM 673 C CA . LYS A 1 90 ? -13.576 7.611 0.374 1.00 88.12 90 LYS A CA 1
ATOM 674 C C . LYS A 1 90 ? -12.805 6.293 0.482 1.00 88.12 90 LYS A C 1
ATOM 676 O O . LYS A 1 90 ? -12.594 5.647 -0.534 1.00 88.12 90 LYS A O 1
ATOM 681 N N . ILE A 1 91 ? -12.434 5.891 1.694 1.00 91.50 91 ILE A N 1
ATOM 682 C CA . ILE A 1 91 ? -11.938 4.536 1.967 1.00 91.50 91 ILE A CA 1
ATOM 683 C C . ILE A 1 91 ? -13.140 3.580 1.970 1.00 91.50 91 ILE A C 1
ATOM 685 O O . ILE A 1 91 ? -14.177 3.896 2.557 1.00 91.50 91 ILE A O 1
ATOM 689 N N . PHE A 1 92 ? -13.023 2.454 1.271 1.00 93.44 92 PHE A N 1
ATOM 690 C CA . PHE A 1 92 ? -14.083 1.452 1.119 1.00 93.44 92 PHE A CA 1
ATOM 691 C C . PHE A 1 92 ? -14.072 0.402 2.227 1.00 93.44 92 PHE A C 1
ATOM 693 O O . PHE A 1 92 ? -15.103 -0.201 2.508 1.00 93.44 92 PHE A O 1
ATOM 700 N N . VAL A 1 93 ? -12.923 0.219 2.873 1.00 95.56 93 VAL A N 1
ATOM 701 C CA . VAL A 1 93 ? -12.721 -0.763 3.938 1.00 95.56 93 VAL A CA 1
ATOM 702 C C . VAL A 1 93 ? -12.834 -0.131 5.323 1.00 95.56 93 VAL A C 1
ATOM 704 O O . VAL A 1 93 ? -12.621 1.071 5.492 1.00 95.56 93 VAL A O 1
ATOM 707 N N . THR A 1 94 ? -13.168 -0.938 6.328 1.00 96.38 94 THR A N 1
ATOM 708 C CA . THR A 1 94 ? -13.355 -0.470 7.716 1.00 96.38 94 THR A CA 1
ATOM 709 C C . THR A 1 94 ? -12.140 -0.686 8.617 1.00 96.38 94 THR A C 1
ATOM 711 O O . THR A 1 94 ? -12.186 -0.316 9.790 1.00 96.38 94 THR A O 1
ATOM 714 N N . VAL A 1 95 ? -11.055 -1.266 8.092 1.00 96.50 95 VAL A N 1
ATOM 715 C CA . VAL A 1 95 ? -9.811 -1.454 8.850 1.00 96.50 95 VAL A CA 1
ATOM 716 C C . VAL A 1 95 ? -9.187 -0.118 9.280 1.00 96.50 95 VAL A C 1
ATOM 718 O O . VAL A 1 95 ? -9.285 0.878 8.553 1.00 96.50 95 VAL A O 1
ATOM 721 N N . PRO A 1 96 ? -8.514 -0.074 10.442 1.00 94.50 96 PRO A N 1
ATOM 722 C CA . PRO A 1 96 ? -7.735 1.093 10.833 1.00 94.50 96 PRO A CA 1
ATOM 723 C C . PRO A 1 96 ? -6.472 1.242 9.961 1.00 94.50 96 PRO A C 1
ATOM 725 O O . PRO A 1 96 ? -6.037 0.304 9.295 1.00 94.50 96 PRO A O 1
ATOM 728 N N . LEU A 1 97 ? -5.862 2.435 9.968 1.00 91.06 97 LEU A N 1
ATOM 729 C CA . LEU A 1 97 ? -4.679 2.729 9.139 1.00 91.06 97 LEU A CA 1
ATOM 730 C C . LEU A 1 97 ? -3.444 1.898 9.520 1.00 91.06 97 LEU A C 1
ATOM 732 O O . LEU A 1 97 ? -2.532 1.750 8.711 1.00 91.06 97 LEU A O 1
ATOM 736 N N . ASP A 1 98 ? -3.396 1.406 10.753 1.00 93.50 98 ASP A N 1
ATOM 737 C CA . ASP A 1 98 ? -2.314 0.610 11.324 1.00 93.50 98 ASP A CA 1
ATOM 738 C C . ASP A 1 98 ? -2.613 -0.899 11.331 1.00 93.50 98 ASP A C 1
ATOM 740 O O . ASP A 1 98 ? -1.873 -1.667 11.950 1.00 93.50 98 ASP A O 1
ATOM 744 N N . HIS A 1 99 ? -3.658 -1.331 10.616 1.00 95.19 99 HIS A N 1
ATOM 745 C CA . HIS A 1 99 ? -4.057 -2.734 10.499 1.00 95.19 99 HIS A CA 1
ATOM 746 C C . HIS A 1 99 ? -2.948 -3.609 9.914 1.00 95.19 99 HIS A C 1
ATOM 748 O O . HIS A 1 99 ? -2.405 -3.320 8.848 1.00 95.19 99 HIS A O 1
ATOM 754 N N . PHE A 1 100 ? -2.662 -4.722 10.588 1.00 95.81 100 PHE A N 1
ATOM 755 C CA . PHE A 1 100 ? -1.748 -5.748 10.100 1.00 95.81 100 PHE A CA 1
ATOM 756 C C . PHE A 1 100 ? -2.512 -6.931 9.513 1.00 95.81 100 PHE A C 1
ATOM 758 O O . PHE A 1 100 ? -3.492 -7.408 10.084 1.00 95.81 100 PHE A O 1
ATOM 765 N N . GLY A 1 101 ? -1.974 -7.477 8.425 1.00 95.56 101 GLY A N 1
ATOM 766 C CA . GLY A 1 101 ? -2.511 -8.669 7.781 1.00 95.56 101 GLY A CA 1
ATOM 767 C C . GLY A 1 101 ? -3.530 -8.360 6.680 1.00 95.56 101 GLY A C 1
ATOM 768 O O . GLY A 1 101 ? -3.695 -7.207 6.280 1.00 95.56 101 GLY A O 1
ATOM 769 N N . PRO A 1 102 ? -4.171 -9.404 6.131 1.00 95.88 102 PRO A N 1
ATOM 770 C CA . PRO A 1 102 ? -5.089 -9.257 5.011 1.00 95.88 102 PRO A CA 1
ATOM 771 C C . PRO A 1 102 ? -6.368 -8.517 5.415 1.00 95.88 102 PRO A C 1
ATOM 773 O O . PRO A 1 102 ? -6.817 -8.586 6.561 1.00 95.88 102 PRO A O 1
ATOM 776 N N . ILE A 1 103 ? -6.984 -7.854 4.437 1.00 96.75 103 ILE A N 1
ATOM 777 C CA . ILE A 1 103 ? -8.320 -7.278 4.585 1.00 96.75 103 ILE A CA 1
ATOM 778 C C . ILE A 1 103 ? -9.341 -8.383 4.322 1.00 96.75 103 ILE A C 1
ATOM 780 O O . ILE A 1 103 ? -9.503 -8.836 3.191 1.00 96.75 103 ILE A O 1
ATOM 784 N N . THR A 1 104 ? -10.006 -8.843 5.374 1.00 96.88 104 THR A N 1
ATOM 785 C CA . THR A 1 104 ? -11.013 -9.910 5.337 1.00 96.88 104 THR A CA 1
ATOM 786 C C . THR A 1 104 ? -12.400 -9.371 4.965 1.00 96.88 104 THR A C 1
ATOM 788 O O . THR A 1 104 ? -12.649 -8.165 4.986 1.00 96.88 104 THR A O 1
ATOM 791 N N . ALA A 1 105 ? -13.331 -10.276 4.648 1.00 96.50 105 ALA A N 1
ATOM 792 C CA . ALA A 1 105 ? -14.718 -9.948 4.305 1.00 96.50 105 ALA A CA 1
ATOM 793 C C . ALA A 1 105 ? -15.444 -9.094 5.361 1.00 96.50 105 ALA A C 1
ATOM 795 O O . ALA A 1 105 ? -16.256 -8.247 5.007 1.00 96.50 105 ALA A O 1
ATOM 796 N N . GLU A 1 106 ? -15.116 -9.257 6.647 1.00 96.81 106 GLU A N 1
ATOM 797 C CA . GLU A 1 106 ? -15.715 -8.469 7.737 1.00 96.81 106 GLU A CA 1
ATOM 798 C C . GLU A 1 106 ? -15.387 -6.970 7.650 1.00 96.81 106 GLU A C 1
ATOM 800 O O . GLU A 1 106 ? -16.116 -6.132 8.186 1.00 96.81 106 GLU A O 1
ATOM 805 N N . HIS A 1 107 ? -14.303 -6.631 6.947 1.00 95.94 107 HIS A N 1
ATOM 806 C CA . HIS A 1 107 ? -13.846 -5.265 6.743 1.00 95.94 107 HIS A CA 1
ATOM 807 C C . HIS A 1 107 ? -14.292 -4.654 5.414 1.00 95.94 107 HIS A C 1
ATOM 809 O O . HIS A 1 107 ? -13.960 -3.504 5.125 1.00 95.94 107 HIS A O 1
ATOM 815 N N . ASP A 1 108 ? -15.057 -5.402 4.625 1.00 95.50 108 ASP A N 1
ATOM 816 C CA . ASP A 1 108 ? -15.580 -5.015 3.324 1.00 95.50 108 ASP A CA 1
ATOM 817 C C . ASP A 1 108 ? -17.118 -4.981 3.381 1.00 95.50 108 ASP A C 1
ATOM 819 O O . ASP A 1 108 ? -17.788 -5.975 3.093 1.00 95.50 108 ASP A O 1
ATOM 823 N N . PRO A 1 109 ? -17.709 -3.840 3.777 1.00 94.38 109 PRO A N 1
ATOM 824 C CA . PRO A 1 109 ? -19.145 -3.736 4.014 1.00 94.38 109 PRO A CA 1
ATOM 825 C C . PRO A 1 109 ? -19.980 -3.791 2.728 1.00 94.38 109 PRO A C 1
ATOM 827 O O . PRO A 1 109 ? -21.189 -4.001 2.804 1.00 94.38 109 PRO A O 1
ATOM 830 N N . GLU A 1 110 ? -19.370 -3.558 1.562 1.00 92.81 110 GLU A N 1
ATOM 831 C CA . GLU A 1 110 ? -20.086 -3.487 0.287 1.00 92.81 110 GLU A CA 1
ATOM 832 C C . GLU A 1 110 ? -20.051 -4.827 -0.456 1.00 92.81 110 GLU A C 1
ATOM 834 O O . GLU A 1 110 ? -21.101 -5.287 -0.910 1.00 92.81 110 GLU A O 1
ATOM 839 N N . ARG A 1 111 ? -18.882 -5.475 -0.575 1.00 94.50 111 ARG A N 1
ATOM 840 C CA . ARG A 1 111 ? -18.76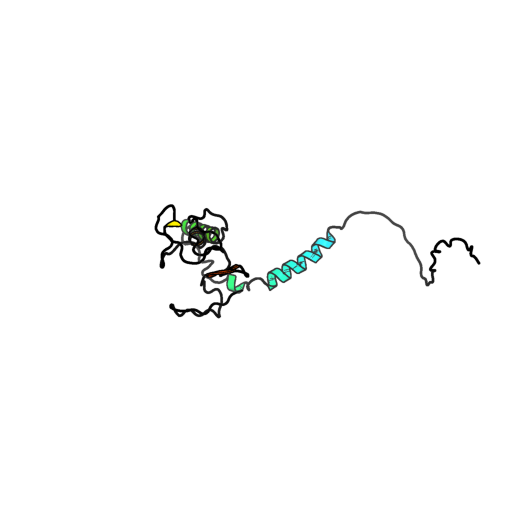3 -6.744 -1.316 1.00 94.50 111 ARG A CA 1
ATOM 841 C C . ARG A 1 111 ? -18.766 -7.966 -0.401 1.00 94.50 111 ARG A C 1
ATOM 843 O O . ARG A 1 111 ? -19.107 -9.047 -0.875 1.00 94.50 111 ARG A O 1
ATOM 850 N N . ASN A 1 112 ? -18.445 -7.810 0.888 1.00 95.81 112 ASN A N 1
ATOM 851 C CA . ASN A 1 112 ? -18.301 -8.904 1.853 1.00 95.81 112 ASN A CA 1
ATOM 852 C C . ASN A 1 112 ? -17.347 -10.009 1.349 1.00 95.81 112 ASN A C 1
ATOM 854 O O . ASN A 1 112 ? -17.608 -11.203 1.507 1.00 95.81 112 ASN A O 1
ATOM 858 N N . LEU A 1 113 ? -16.254 -9.598 0.698 1.00 95.62 113 LEU A N 1
ATOM 859 C CA . LEU A 1 113 ? -15.198 -10.478 0.187 1.00 95.62 113 LEU A CA 1
ATOM 860 C C . LEU A 1 113 ? -13.851 -10.175 0.848 1.00 95.62 113 LEU A C 1
ATOM 862 O O . LEU A 1 113 ? -13.108 -11.101 1.174 1.00 95.62 113 LEU A O 1
ATOM 866 N N . GLY A 1 114 ? -13.569 -8.894 1.092 1.00 95.06 114 GLY A N 1
ATOM 867 C CA . GLY A 1 114 ? -12.246 -8.421 1.485 1.00 95.06 114 GLY A CA 1
ATOM 868 C C . GLY A 1 114 ? -11.382 -8.114 0.262 1.00 95.06 114 GLY A C 1
ATOM 869 O O . GLY A 1 114 ? -11.890 -8.003 -0.851 1.00 95.06 114 GLY A O 1
ATOM 870 N N . VAL A 1 115 ? -10.073 -7.977 0.475 1.00 95.44 115 VAL A N 1
ATOM 871 C CA . VAL A 1 115 ? -9.091 -7.787 -0.604 1.00 95.44 115 VAL A CA 1
ATOM 872 C C . VAL A 1 115 ? -8.375 -9.106 -0.858 1.00 95.44 115 VAL A C 1
ATOM 874 O O . VAL A 1 115 ? -7.629 -9.594 -0.005 1.00 95.44 115 VAL A O 1
ATOM 877 N N . LEU A 1 116 ? -8.601 -9.692 -2.033 1.00 95.19 116 LEU A N 1
ATOM 878 C CA . LEU A 1 116 ? -8.028 -10.979 -2.412 1.00 95.19 116 LEU A CA 1
ATOM 879 C C . LEU A 1 116 ? -6.660 -10.822 -3.088 1.00 95.19 116 LEU A C 1
ATOM 881 O O . LEU A 1 116 ? -6.386 -9.869 -3.818 1.00 95.19 116 LEU A O 1
ATOM 885 N N . ALA A 1 117 ? -5.783 -11.807 -2.883 1.00 93.94 117 ALA A N 1
ATOM 886 C CA . ALA A 1 117 ? -4.505 -11.859 -3.583 1.00 93.94 117 ALA A CA 1
ATOM 887 C C . ALA A 1 117 ? -4.722 -12.008 -5.100 1.00 93.94 117 ALA A C 1
ATOM 889 O O . ALA A 1 117 ? -5.472 -12.877 -5.545 1.00 93.94 117 ALA A O 1
ATOM 890 N N . GLY A 1 118 ? -4.027 -11.184 -5.887 1.00 93.75 118 GLY A N 1
ATOM 891 C CA . GLY A 1 118 ? -4.172 -11.139 -7.345 1.00 93.75 118 GLY A CA 1
ATOM 892 C C . GLY A 1 118 ? -5.204 -10.129 -7.846 1.00 93.75 118 GLY A C 1
ATOM 893 O O . GLY A 1 118 ? -5.348 -9.985 -9.058 1.00 93.75 118 GLY A O 1
ATOM 894 N N . GLU A 1 119 ? -5.890 -9.409 -6.954 1.00 93.69 119 GLU A N 1
ATOM 895 C CA . GLU A 1 119 ? -6.670 -8.239 -7.353 1.00 93.69 119 GLU A CA 1
ATOM 896 C C . GLU A 1 119 ? -5.780 -7.158 -7.970 1.00 93.69 119 GLU A C 1
ATOM 898 O O . GLU A 1 119 ? -4.637 -6.935 -7.564 1.00 93.69 119 GLU A O 1
ATOM 903 N N . THR A 1 120 ? -6.328 -6.486 -8.977 1.00 93.56 120 THR A N 1
ATOM 904 C CA . THR A 1 120 ? -5.667 -5.405 -9.703 1.00 93.56 120 THR A CA 1
ATOM 905 C C . THR A 1 120 ? -6.568 -4.187 -9.719 1.00 93.56 120 THR A C 1
ATOM 907 O O . THR A 1 120 ? -7.772 -4.316 -9.943 1.00 93.56 120 THR A O 1
ATOM 910 N N . TRP A 1 121 ? -5.971 -3.012 -9.562 1.00 90.12 121 TRP A N 1
ATOM 911 C CA . TRP A 1 121 ? -6.669 -1.731 -9.575 1.00 90.12 121 TRP A CA 1
ATOM 912 C C . TRP A 1 121 ? -6.100 -0.833 -10.667 1.00 90.12 121 TRP A C 1
ATOM 914 O O . TRP A 1 121 ? -4.921 -0.940 -11.012 1.00 90.12 121 TRP A O 1
ATOM 924 N N . GLU A 1 122 ? -6.931 0.049 -11.220 1.00 83.25 122 GLU A N 1
ATOM 925 C CA . GLU A 1 122 ? -6.527 0.898 -12.350 1.00 83.25 122 GLU A CA 1
ATOM 926 C C . GLU A 1 122 ? -5.604 2.046 -11.925 1.00 83.25 122 GLU A C 1
ATOM 928 O O . GLU A 1 122 ? -4.844 2.583 -12.737 1.00 83.25 122 GLU A O 1
ATOM 933 N N . ASP A 1 123 ? -5.697 2.458 -10.661 1.00 79.12 123 ASP A N 1
ATOM 934 C CA . ASP A 1 123 ? -5.004 3.625 -10.135 1.00 79.12 123 ASP A CA 1
ATOM 935 C C . ASP A 1 123 ? -4.514 3.416 -8.697 1.00 79.12 123 ASP A C 1
ATOM 937 O O . ASP A 1 123 ? -5.107 2.675 -7.908 1.00 79.12 123 ASP A O 1
ATOM 941 N N . MET A 1 124 ? -3.451 4.138 -8.331 1.00 80.06 124 MET A N 1
ATOM 942 C CA . MET A 1 124 ? -2.888 4.124 -6.982 1.00 80.06 124 MET A CA 1
ATOM 943 C C . MET A 1 124 ? -3.911 4.531 -5.927 1.00 80.06 124 MET A C 1
ATOM 945 O O . MET A 1 124 ? -3.924 4.012 -4.811 1.00 80.06 124 MET A O 1
ATOM 949 N N . MET A 1 125 ? -4.798 5.457 -6.291 1.00 85.44 125 MET A N 1
ATOM 950 C CA . MET A 1 125 ? -5.830 5.905 -5.378 1.00 85.44 125 MET A CA 1
ATOM 951 C C . MET A 1 125 ? -6.843 4.803 -5.066 1.00 85.44 125 MET A C 1
ATOM 953 O O . MET A 1 125 ? -7.357 4.741 -3.954 1.00 85.44 125 MET A O 1
ATOM 957 N N . GLU A 1 126 ? -7.113 3.912 -6.012 1.00 87.50 126 GLU A N 1
ATOM 958 C CA . GLU A 1 126 ? -8.097 2.855 -5.828 1.00 87.50 126 GLU A CA 1
ATOM 959 C C . GLU A 1 126 ? -7.590 1.782 -4.856 1.00 87.50 126 GLU A C 1
ATOM 961 O O . GLU A 1 126 ? -8.290 1.477 -3.890 1.00 87.50 126 GLU A O 1
ATOM 966 N N . TYR A 1 127 ? -6.351 1.289 -4.996 1.00 88.00 127 TYR A N 1
ATOM 967 C CA . TYR A 1 127 ? -5.821 0.325 -4.017 1.00 88.00 127 TYR A CA 1
ATOM 968 C C . TYR A 1 127 ? -5.710 0.942 -2.611 1.00 88.00 127 TYR A C 1
ATOM 970 O O . TYR A 1 127 ? -5.902 0.248 -1.610 1.00 88.00 127 TYR A O 1
ATOM 978 N N . ARG A 1 128 ? -5.446 2.257 -2.513 1.00 91.12 128 ARG A N 1
ATOM 979 C CA . ARG A 1 128 ? -5.466 2.990 -1.239 1.00 91.12 128 ARG A CA 1
ATOM 980 C C . ARG A 1 128 ? -6.864 3.012 -0.630 1.00 91.12 128 ARG A C 1
ATOM 982 O O . ARG A 1 128 ? -7.005 2.822 0.575 1.00 91.12 128 ARG A O 1
ATOM 989 N N . GLN A 1 129 ? -7.895 3.263 -1.436 1.00 92.25 129 GLN A N 1
ATOM 990 C CA . GLN A 1 129 ? -9.288 3.233 -0.981 1.00 92.25 129 GLN A CA 1
ATOM 991 C C . GLN A 1 129 ? -9.697 1.832 -0.510 1.00 92.25 129 GLN A C 1
ATOM 993 O O . GLN A 1 129 ? -10.465 1.719 0.442 1.00 92.25 129 GLN A O 1
ATOM 998 N N . TRP A 1 130 ? -9.121 0.783 -1.100 1.00 94.06 130 TRP A N 1
ATOM 999 C CA . TRP A 1 130 ? -9.246 -0.607 -0.646 1.00 94.06 130 TRP A CA 1
ATOM 1000 C C . TRP A 1 130 ? -8.347 -0.973 0.545 1.00 94.06 130 TRP A C 1
ATOM 1002 O O . TRP A 1 130 ? -8.388 -2.104 1.015 1.00 94.06 130 TRP A O 1
ATOM 1012 N N . GLY A 1 131 ? -7.548 -0.037 1.066 1.00 93.06 131 GLY A N 1
ATOM 1013 C CA . GLY A 1 131 ? -6.689 -0.257 2.231 1.00 93.06 131 GLY A CA 1
ATOM 1014 C C . GLY A 1 131 ? -5.532 -1.231 2.006 1.00 93.06 131 GLY A C 1
ATOM 1015 O O . GLY A 1 131 ? -4.899 -1.635 2.975 1.00 93.06 131 GLY A O 1
ATOM 1016 N N . ALA A 1 132 ? -5.220 -1.587 0.754 1.00 93.56 132 ALA A N 1
ATOM 1017 C CA . ALA A 1 132 ? -4.096 -2.470 0.444 1.00 93.56 132 ALA A CA 1
ATOM 1018 C C . ALA A 1 132 ? -2.748 -1.826 0.816 1.00 93.56 132 ALA A C 1
ATOM 1020 O O . ALA A 1 132 ? -1.831 -2.513 1.259 1.00 93.56 132 ALA A O 1
ATOM 1021 N N . HIS A 1 133 ? -2.642 -0.500 0.660 1.00 93.69 133 HIS A N 1
ATOM 1022 C CA . HIS A 1 133 ? -1.502 0.297 1.116 1.00 93.69 133 HIS A CA 1
ATOM 1023 C C . HIS A 1 133 ? -1.933 1.767 1.294 1.00 93.69 133 HIS A C 1
ATOM 1025 O O . HIS A 1 133 ? -2.397 2.429 0.367 1.00 93.69 133 HIS A O 1
ATOM 1031 N N . PHE A 1 134 ? -1.884 2.277 2.530 1.00 91.25 134 PHE A N 1
ATOM 1032 C CA . PHE A 1 134 ? -2.523 3.560 2.878 1.00 91.25 134 PHE A CA 1
ATOM 1033 C C . PHE A 1 134 ? -1.701 4.797 2.511 1.00 91.25 134 PHE A C 1
ATOM 1035 O O . PHE A 1 134 ? -2.259 5.892 2.343 1.00 91.25 134 PHE A O 1
ATOM 1042 N N . THR A 1 135 ? -0.379 4.656 2.415 1.00 88.88 135 THR A N 1
ATOM 1043 C CA . THR A 1 135 ? 0.491 5.759 2.017 1.00 88.88 135 THR A CA 1
ATOM 1044 C C . THR A 1 135 ? 0.390 5.965 0.521 1.00 88.88 135 THR A C 1
ATOM 1046 O O . THR A 1 135 ? 0.646 5.067 -0.268 1.00 88.88 135 THR A O 1
ATOM 1049 N N . HIS A 1 136 ? 0.026 7.178 0.132 1.00 78.06 136 HIS A N 1
ATOM 1050 C CA . HIS A 1 136 ? -0.270 7.483 -1.261 1.00 78.06 136 HIS A CA 1
ATOM 1051 C C . HIS A 1 136 ? 0.987 7.560 -2.143 1.00 78.06 136 HIS A C 1
ATOM 1053 O O . HIS A 1 136 ? 0.960 7.116 -3.283 1.00 78.06 136 HIS A O 1
ATOM 1059 N N . VAL A 1 137 ? 2.094 8.081 -1.603 1.00 81.94 137 VAL A N 1
ATOM 1060 C CA . VAL A 1 137 ? 3.363 8.243 -2.343 1.00 81.94 137 VAL A CA 1
ATOM 1061 C C . VAL A 1 137 ? 4.483 7.366 -1.781 1.00 81.94 137 VAL A C 1
ATOM 1063 O O . VAL A 1 137 ? 5.334 6.895 -2.532 1.00 81.94 137 VAL A O 1
ATOM 1066 N N . ALA A 1 138 ? 4.522 7.158 -0.462 1.00 87.44 138 ALA A N 1
ATOM 1067 C CA . ALA A 1 138 ? 5.591 6.383 0.159 1.00 87.44 138 ALA A CA 1
ATOM 1068 C C . ALA A 1 138 ? 5.470 4.896 -0.200 1.00 87.44 138 ALA A C 1
ATOM 1070 O O . ALA A 1 138 ? 4.373 4.342 -0.232 1.00 87.44 138 ALA A O 1
ATOM 1071 N N . GLY A 1 139 ? 6.610 4.247 -0.439 1.00 90.75 139 GLY A N 1
ATOM 1072 C CA . GLY A 1 139 ? 6.662 2.811 -0.720 1.00 90.75 139 GLY A CA 1
ATOM 1073 C C . GLY A 1 139 ? 6.503 1.931 0.522 1.00 90.75 139 GLY A C 1
ATOM 1074 O O . GLY A 1 139 ? 6.243 0.746 0.378 1.00 90.75 139 GLY A O 1
ATOM 1075 N N . ILE A 1 140 ? 6.631 2.487 1.732 1.00 93.19 140 ILE A N 1
ATOM 1076 C CA . ILE A 1 140 ? 6.407 1.790 3.008 1.00 93.19 140 ILE A CA 1
ATOM 1077 C C . ILE A 1 140 ? 5.289 2.517 3.760 1.00 93.19 140 ILE A C 1
ATOM 1079 O O . ILE A 1 140 ? 5.396 3.723 3.994 1.00 93.19 140 ILE A O 1
ATOM 1083 N N . ALA A 1 141 ? 4.260 1.781 4.177 1.00 93.19 141 ALA A N 1
ATOM 1084 C CA . ALA A 1 141 ? 3.273 2.233 5.148 1.00 93.19 141 ALA A CA 1
ATOM 1085 C C . ALA A 1 141 ? 3.612 1.602 6.502 1.00 93.19 141 ALA A C 1
ATOM 1087 O O . ALA A 1 141 ? 3.657 0.377 6.628 1.00 93.19 141 ALA A O 1
ATOM 1088 N N . GLY A 1 142 ? 3.921 2.437 7.493 1.00 93.69 142 GLY A N 1
ATOM 1089 C CA . GLY A 1 142 ? 4.480 1.971 8.754 1.00 93.69 142 GLY A CA 1
ATOM 1090 C C . GLY A 1 142 ? 4.568 3.037 9.830 1.00 93.69 142 GLY A C 1
ATOM 1091 O O . GLY A 1 142 ? 4.502 4.236 9.560 1.00 93.69 142 GLY A O 1
ATOM 1092 N N . GLN A 1 143 ? 4.775 2.571 11.056 1.00 93.12 143 GLN A N 1
ATOM 1093 C CA . GLN A 1 143 ? 5.126 3.386 12.212 1.00 93.12 143 GLN A CA 1
ATOM 1094 C C . GLN A 1 143 ? 6.440 2.867 12.797 1.00 93.12 143 GLN A C 1
ATOM 1096 O O . GLN A 1 143 ? 6.627 1.659 12.930 1.00 93.12 143 GLN A O 1
ATOM 1101 N N . SER A 1 144 ? 7.340 3.766 13.195 1.00 92.62 144 SER A N 1
ATOM 1102 C CA . SER A 1 144 ? 8.660 3.388 13.721 1.00 92.62 144 SER A CA 1
ATOM 1103 C C . SER A 1 144 ? 8.598 2.533 14.990 1.00 92.62 144 SER A C 1
ATOM 1105 O O . SER A 1 144 ? 9.510 1.753 15.236 1.00 92.62 144 SER A O 1
ATOM 1107 N N . GLU A 1 145 ? 7.538 2.675 15.790 1.00 94.50 145 GLU A N 1
ATOM 1108 C CA . GLU A 1 145 ? 7.375 1.963 17.066 1.00 94.50 145 GLU A CA 1
ATOM 1109 C C . GLU A 1 145 ? 6.636 0.620 16.935 1.00 94.50 145 GLU A C 1
ATOM 1111 O O . GLU A 1 145 ? 6.798 -0.239 17.797 1.00 94.50 145 GLU A O 1
ATOM 1116 N N . TYR A 1 146 ? 5.858 0.417 15.863 1.00 91.81 146 TYR A N 1
ATOM 1117 C CA . TYR A 1 146 ? 4.992 -0.763 15.686 1.00 91.81 146 TYR A CA 1
ATOM 1118 C C . TYR A 1 146 ? 5.385 -1.658 14.507 1.00 91.81 146 TYR A C 1
ATOM 1120 O O . TYR A 1 146 ? 5.129 -2.860 14.538 1.00 91.81 146 TYR A O 1
ATOM 1128 N N . GLY A 1 147 ? 6.015 -1.097 13.474 1.00 94.12 147 GLY A N 1
ATOM 1129 C CA . GLY A 1 147 ? 6.396 -1.808 12.255 1.00 94.12 147 GLY A CA 1
ATOM 1130 C C . GLY A 1 147 ? 5.668 -1.312 11.006 1.00 94.12 147 GLY A C 1
ATOM 1131 O O . GLY A 1 147 ? 4.945 -0.315 11.033 1.00 94.12 147 GLY A O 1
ATOM 1132 N N . ALA A 1 148 ? 5.903 -2.010 9.893 1.00 94.88 148 ALA A N 1
ATOM 1133 C CA . ALA A 1 148 ? 5.329 -1.702 8.586 1.00 94.88 148 ALA A CA 1
ATOM 1134 C C . ALA A 1 148 ? 4.154 -2.634 8.264 1.00 94.88 148 ALA A C 1
ATOM 1136 O O . ALA A 1 148 ? 4.324 -3.853 8.249 1.00 94.88 148 ALA A O 1
ATOM 1137 N N . GLN A 1 149 ? 2.984 -2.059 7.987 1.00 95.38 149 GLN A N 1
ATOM 1138 C CA . GLN A 1 149 ? 1.774 -2.790 7.607 1.00 95.38 149 GLN A CA 1
ATOM 1139 C C . GLN A 1 149 ? 1.822 -3.262 6.151 1.00 95.38 149 GLN A C 1
ATOM 1141 O O . GLN A 1 149 ? 1.339 -4.347 5.834 1.00 95.38 149 GLN A O 1
ATOM 1146 N N . SER A 1 150 ? 2.387 -2.446 5.258 1.00 94.69 150 SER A N 1
ATOM 1147 C CA . SER A 1 150 ? 2.460 -2.739 3.824 1.00 94.69 150 SER A CA 1
ATOM 1148 C C . SER A 1 150 ? 3.670 -2.086 3.157 1.00 94.69 150 SER A C 1
ATOM 1150 O O . SER A 1 150 ? 4.209 -1.074 3.619 1.00 94.69 150 SER A O 1
ATOM 1152 N N . VAL A 1 151 ? 4.116 -2.707 2.062 1.00 93.88 151 VAL A N 1
ATOM 1153 C CA . VAL A 1 151 ? 5.171 -2.199 1.181 1.00 93.88 151 VAL A CA 1
ATOM 1154 C C . VAL A 1 151 ? 4.743 -2.337 -0.278 1.00 93.88 151 VAL A C 1
ATOM 1156 O O . VAL A 1 151 ? 4.081 -3.308 -0.643 1.00 93.88 151 VAL A O 1
ATOM 1159 N N . ALA A 1 152 ? 5.145 -1.388 -1.119 1.00 91.25 152 ALA A N 1
ATOM 1160 C CA . ALA A 1 152 ? 4.845 -1.371 -2.544 1.00 91.25 152 ALA A CA 1
ATOM 1161 C C . ALA A 1 152 ? 6.132 -1.495 -3.373 1.00 91.25 152 ALA A C 1
ATOM 1163 O O . ALA A 1 152 ? 7.029 -0.654 -3.281 1.00 91.25 152 ALA A O 1
ATOM 1164 N N . LEU A 1 153 ? 6.209 -2.519 -4.227 1.00 90.44 153 LEU A N 1
ATOM 1165 C CA . LEU A 1 153 ? 7.287 -2.671 -5.205 1.00 90.44 153 LEU A CA 1
ATOM 1166 C C . LEU A 1 153 ? 6.911 -1.953 -6.508 1.00 90.44 153 LEU A C 1
ATOM 1168 O O . LEU A 1 153 ? 6.077 -2.431 -7.269 1.00 90.44 153 LEU A O 1
ATOM 1172 N N . SER A 1 154 ? 7.530 -0.799 -6.763 1.00 85.06 154 SER A N 1
ATOM 1173 C CA . SER A 1 154 ? 7.247 0.047 -7.937 1.00 85.06 154 SER A CA 1
ATOM 1174 C C . SER A 1 154 ? 8.451 0.273 -8.862 1.00 85.06 154 SER A C 1
ATOM 1176 O O . SER A 1 154 ? 8.369 1.070 -9.792 1.00 85.06 154 SER A O 1
ATOM 1178 N N . GLY A 1 155 ? 9.583 -0.394 -8.606 1.00 81.88 155 GLY A N 1
ATOM 1179 C CA . GLY A 1 155 ? 10.815 -0.229 -9.393 1.00 81.88 155 GLY A CA 1
ATOM 1180 C C . GLY A 1 155 ? 11.553 1.099 -9.168 1.00 81.88 155 GLY A C 1
ATOM 1181 O O . GLY A 1 155 ? 12.443 1.443 -9.934 1.00 81.88 155 GLY A O 1
ATOM 1182 N N . GLY A 1 156 ? 11.203 1.860 -8.125 1.00 79.81 156 GLY A N 1
ATOM 1183 C CA . GLY A 1 156 ? 11.812 3.166 -7.832 1.00 79.81 156 GLY A CA 1
ATOM 1184 C C . GLY A 1 156 ? 13.212 3.131 -7.199 1.00 79.81 156 GLY A C 1
ATOM 1185 O O . GLY A 1 156 ? 13.780 4.195 -6.951 1.00 79.81 156 GLY A O 1
ATOM 1186 N N . TYR A 1 157 ? 13.750 1.943 -6.921 1.00 80.94 157 TYR A N 1
ATOM 1187 C CA . TYR A 1 157 ? 15.046 1.734 -6.274 1.00 80.94 157 TYR A CA 1
ATOM 1188 C C . TYR A 1 157 ? 15.857 0.722 -7.085 1.00 80.94 157 TYR A C 1
ATOM 1190 O O . TYR A 1 157 ? 15.387 -0.388 -7.328 1.00 80.94 157 TYR A O 1
ATOM 1198 N N . GLU A 1 158 ? 17.053 1.124 -7.516 1.00 81.94 158 GLU A N 1
ATOM 1199 C CA . GLU A 1 158 ? 17.930 0.323 -8.387 1.00 81.94 158 GLU A CA 1
ATOM 1200 C C . GLU A 1 158 ? 18.443 -0.956 -7.711 1.00 81.94 158 GLU A C 1
ATOM 1202 O O . GLU A 1 158 ? 18.810 -1.911 -8.385 1.00 81.94 158 GLU A O 1
ATOM 1207 N N . ASP A 1 159 ? 18.469 -0.973 -6.381 1.00 88.44 159 ASP A N 1
ATOM 1208 C CA . ASP A 1 159 ? 18.957 -2.069 -5.550 1.00 88.44 159 ASP A CA 1
ATOM 1209 C C . ASP A 1 159 ? 17.857 -3.042 -5.092 1.00 88.44 159 ASP A C 1
ATOM 1211 O O . ASP A 1 159 ? 18.139 -3.984 -4.344 1.00 88.44 159 ASP A O 1
ATOM 1215 N N . ASN A 1 160 ? 16.616 -2.844 -5.550 1.00 90.50 160 ASN A N 1
ATOM 1216 C CA . ASN A 1 160 ? 15.540 -3.803 -5.333 1.00 90.50 160 ASN A CA 1
ATOM 1217 C C . ASN A 1 160 ? 15.687 -5.010 -6.273 1.00 90.50 160 ASN A C 1
ATOM 1219 O O . ASN A 1 160 ? 15.839 -4.861 -7.484 1.00 90.50 160 ASN A O 1
ATOM 1223 N N . GLU A 1 161 ? 15.552 -6.212 -5.717 1.00 92.50 161 GLU A N 1
ATOM 1224 C CA . GLU A 1 161 ? 15.581 -7.477 -6.461 1.00 92.50 161 GLU A CA 1
ATOM 1225 C C . GLU A 1 161 ? 14.255 -8.213 -6.245 1.00 92.50 161 GLU A C 1
ATOM 1227 O O . GLU A 1 161 ? 13.826 -8.364 -5.101 1.00 92.50 161 GLU A O 1
ATOM 1232 N N . ASP A 1 162 ? 13.609 -8.685 -7.314 1.00 93.75 162 ASP A N 1
ATOM 1233 C CA . ASP A 1 162 ? 12.360 -9.456 -7.250 1.00 93.75 162 ASP A CA 1
ATOM 1234 C C . ASP A 1 162 ? 12.559 -10.866 -7.828 1.00 93.75 162 ASP A C 1
ATOM 1236 O O . ASP A 1 162 ? 12.933 -11.041 -8.989 1.00 93.75 162 ASP A O 1
ATOM 1240 N N . HIS A 1 163 ? 12.297 -11.880 -7.000 1.00 95.31 163 HIS A N 1
ATOM 1241 C CA . HIS A 1 163 ? 12.366 -13.300 -7.352 1.00 95.31 163 HIS A CA 1
ATOM 1242 C C . HIS A 1 163 ? 11.003 -14.003 -7.199 1.00 95.31 163 HIS A C 1
ATOM 1244 O O . HIS A 1 163 ? 10.931 -15.236 -7.112 1.00 95.31 163 HIS A O 1
ATOM 1250 N N . GLY A 1 164 ? 9.912 -13.237 -7.120 1.00 93.31 164 GLY A N 1
ATOM 1251 C CA . GLY A 1 164 ? 8.535 -13.696 -6.955 1.00 93.31 164 GLY A CA 1
ATOM 1252 C C . GLY A 1 164 ? 8.228 -14.176 -5.537 1.00 93.31 164 GLY A C 1
ATOM 1253 O O . GLY A 1 164 ? 7.406 -13.595 -4.839 1.00 93.31 164 GLY A O 1
ATOM 1254 N N . LYS A 1 165 ? 8.887 -15.248 -5.079 1.00 95.50 165 LYS A N 1
ATOM 1255 C CA . LYS A 1 165 ? 8.662 -15.802 -3.725 1.00 95.50 165 LYS A CA 1
ATOM 1256 C C . LYS A 1 165 ? 9.289 -14.964 -2.615 1.00 95.50 165 LYS A C 1
ATOM 1258 O O . LYS A 1 165 ? 8.859 -15.046 -1.469 1.00 95.50 165 LYS A O 1
ATOM 1263 N N . TRP A 1 166 ? 10.344 -14.239 -2.948 1.00 95.06 166 TRP A N 1
ATOM 1264 C CA . TRP A 1 166 ? 11.046 -13.339 -2.053 1.00 95.06 166 TRP A CA 1
ATOM 1265 C C . TRP A 1 166 ? 11.575 -12.168 -2.871 1.00 95.06 166 TRP A C 1
ATOM 1267 O O . TRP A 1 166 ? 11.761 -12.278 -4.084 1.00 95.06 166 TRP A O 1
ATOM 1277 N N . PHE A 1 167 ? 11.819 -11.059 -2.191 1.00 94.62 167 PHE A N 1
ATOM 1278 C CA . PHE A 1 167 ? 12.384 -9.864 -2.786 1.00 94.62 167 PHE A CA 1
ATOM 1279 C C . PHE A 1 167 ? 13.317 -9.187 -1.784 1.00 94.62 167 PHE A C 1
ATOM 1281 O O . PHE A 1 167 ? 13.174 -9.352 -0.568 1.00 94.62 167 PHE A O 1
ATOM 1288 N N . ARG A 1 168 ? 14.272 -8.416 -2.297 1.00 93.88 168 ARG A N 1
ATOM 1289 C CA . ARG A 1 168 ? 15.072 -7.475 -1.518 1.00 93.88 168 ARG A CA 1
ATOM 1290 C C . ARG A 1 168 ? 14.488 -6.084 -1.713 1.00 93.88 168 ARG A C 1
ATOM 1292 O O . ARG A 1 168 ? 14.288 -5.661 -2.847 1.00 93.88 168 ARG A O 1
ATOM 1299 N N . TYR A 1 169 ? 14.214 -5.392 -0.611 1.00 92.25 169 TYR A N 1
ATOM 1300 C CA . TYR A 1 169 ? 13.603 -4.068 -0.638 1.00 92.25 169 TYR A CA 1
ATOM 1301 C C . TYR A 1 169 ? 14.428 -3.052 0.140 1.00 92.25 169 TYR A C 1
ATOM 1303 O O . TYR A 1 169 ? 14.777 -3.285 1.300 1.00 92.25 169 TYR A O 1
ATOM 1311 N N . THR A 1 170 ? 14.674 -1.906 -0.485 1.00 90.75 170 THR A N 1
ATOM 1312 C CA . THR A 1 170 ? 15.361 -0.772 0.126 1.00 90.75 170 THR A CA 1
ATOM 1313 C C . THR A 1 170 ? 14.357 0.265 0.607 1.00 90.75 170 THR A C 1
ATOM 1315 O O . THR A 1 170 ? 13.629 0.885 -0.167 1.00 90.75 170 THR A O 1
ATOM 1318 N N . GLY A 1 171 ? 14.310 0.443 1.928 1.00 81.81 171 GLY A N 1
ATOM 1319 C CA . GLY A 1 171 ? 13.497 1.464 2.583 1.00 81.81 171 GLY A CA 1
ATOM 1320 C C . GLY A 1 171 ? 14.217 2.806 2.709 1.00 81.81 171 GLY A C 1
ATOM 1321 O O . GLY A 1 171 ? 15.442 2.852 2.833 1.00 81.81 171 GLY A O 1
ATOM 1322 N N . ARG A 1 172 ? 13.440 3.891 2.718 1.00 69.62 172 ARG A N 1
ATOM 1323 C CA . ARG A 1 172 ? 13.854 5.238 3.130 1.00 69.62 172 ARG A CA 1
ATOM 1324 C C . ARG A 1 172 ? 12.906 5.778 4.184 1.00 69.62 172 ARG A C 1
ATOM 1326 O O . ARG A 1 172 ? 11.721 5.379 4.136 1.00 69.62 172 ARG A O 1
#

Secondary structure (DSSP, 8-state):
--------PPPP---------------------TTHHHHHHHHHHHHHHHHHS--TTGGG-TTTTPPPSSHHHHHHHHHHHHHHT-------S---TT--S--BGGG-TTTSSB--TT---SSHHHHHHTTS---SS-SEEEETTTEEEEE---S--TT-EE-SS-EE----